Protein AF-A0A453F1Q4-F1 (afdb_monomer)

pLDDT: mean 85.88, std 15.98, range [40.03, 97.56]

Structure (mmCIF, N/CA/C/O backbone):
data_AF-A0A453F1Q4-F1
#
_entry.id   AF-A0A453F1Q4-F1
#
loop_
_atom_site.group_PDB
_atom_site.id
_atom_site.type_symbol
_atom_site.label_atom_id
_atom_site.label_alt_id
_atom_site.label_comp_id
_atom_site.label_asym_id
_atom_site.label_entity_id
_atom_site.label_seq_id
_atom_site.pdbx_PDB_ins_code
_atom_site.Cartn_x
_atom_site.Cartn_y
_atom_site.Cartn_z
_atom_site.occupancy
_atom_site.B_iso_or_equiv
_atom_site.auth_seq_id
_atom_site.auth_comp_id
_atom_site.auth_asym_id
_atom_site.auth_atom_id
_atom_site.pdbx_PDB_model_num
ATOM 1 N N . ALA A 1 1 ? 15.680 -24.468 14.750 1.00 40.03 1 ALA A N 1
ATOM 2 C CA . ALA A 1 1 ? 14.595 -24.486 15.747 1.00 40.03 1 ALA A CA 1
ATOM 3 C C . ALA A 1 1 ? 13.722 -23.275 15.472 1.00 40.03 1 ALA A C 1
ATOM 5 O O . ALA A 1 1 ? 14.254 -22.173 15.482 1.00 40.03 1 ALA A 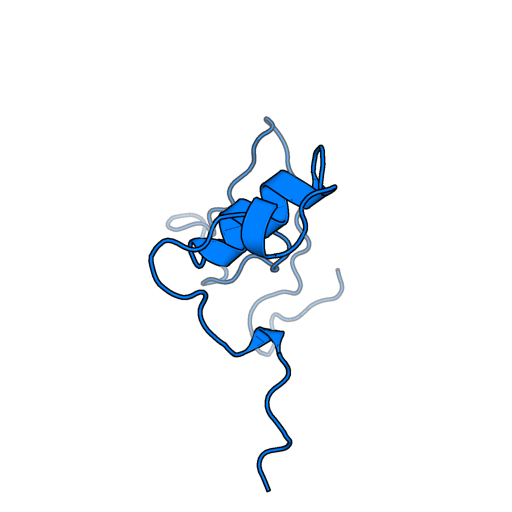O 1
ATOM 6 N N . LEU A 1 2 ? 12.451 -23.476 15.115 1.00 49.12 2 LEU A N 1
ATOM 7 C CA . LEU A 1 2 ? 11.497 -22.373 15.004 1.00 49.12 2 LEU A CA 1
ATOM 8 C C . LEU A 1 2 ? 11.328 -21.775 16.407 1.00 49.12 2 LEU A C 1
ATOM 10 O O . LEU A 1 2 ? 11.077 -22.520 17.355 1.00 49.12 2 LEU A O 1
ATOM 14 N N . GLY A 1 3 ? 11.582 -20.474 16.550 1.00 45.22 3 GLY A N 1
ATOM 15 C CA . GLY A 1 3 ? 11.387 -19.761 17.812 1.00 45.22 3 GLY A CA 1
ATOM 16 C C . GLY A 1 3 ? 9.918 -19.792 18.252 1.00 45.22 3 GLY A C 1
ATOM 17 O O . GLY A 1 3 ? 9.049 -20.150 17.453 1.00 45.22 3 GLY A O 1
ATOM 18 N N . PRO A 1 4 ? 9.615 -19.449 19.515 1.00 57.66 4 PRO A N 1
ATOM 19 C CA . PRO A 1 4 ? 8.233 -19.334 19.957 1.00 57.66 4 PRO A CA 1
ATOM 20 C C . PRO A 1 4 ? 7.530 -18.274 19.102 1.00 57.66 4 PRO A C 1
ATOM 22 O O . PRO A 1 4 ? 7.981 -17.131 19.040 1.00 57.66 4 PRO A O 1
ATOM 25 N N . SER A 1 5 ? 6.456 -18.678 18.420 1.00 48.44 5 SER A N 1
ATOM 26 C CA . SER A 1 5 ? 5.599 -17.785 17.641 1.00 48.44 5 SER A CA 1
ATOM 27 C C . SER A 1 5 ? 5.151 -16.622 18.527 1.00 48.44 5 SER A C 1
ATOM 29 O O . SER A 1 5 ? 4.635 -16.849 19.628 1.00 48.44 5 SER A O 1
ATOM 31 N N . SER A 1 6 ? 5.364 -15.392 18.063 1.00 45.34 6 SER A N 1
ATOM 32 C CA . SER A 1 6 ? 4.872 -14.185 18.729 1.00 45.34 6 SER A CA 1
ATOM 33 C C . SER A 1 6 ? 3.348 -14.290 18.912 1.00 45.34 6 SER A C 1
ATOM 35 O O . SER A 1 6 ? 2.691 -14.929 18.092 1.00 45.34 6 SER A O 1
ATOM 37 N N . PRO A 1 7 ? 2.723 -13.685 19.937 1.00 50.75 7 PRO A N 1
ATOM 38 C CA . PRO A 1 7 ? 1.259 -13.613 20.020 1.00 50.75 7 PRO A CA 1
ATOM 39 C C . PRO A 1 7 ? 0.596 -13.012 18.763 1.00 50.75 7 PRO A C 1
ATOM 41 O O . PRO A 1 7 ? -0.578 -13.280 18.532 1.00 50.75 7 PRO A O 1
ATOM 44 N N . ALA A 1 8 ? 1.355 -12.286 17.931 1.00 51.31 8 ALA A N 1
ATOM 45 C CA . ALA A 1 8 ? 0.941 -11.796 16.614 1.00 51.31 8 ALA A CA 1
ATOM 46 C C . ALA A 1 8 ? 0.729 -12.897 15.545 1.00 51.31 8 ALA A C 1
ATOM 48 O O . ALA A 1 8 ? 0.115 -12.635 14.520 1.00 51.31 8 ALA A O 1
ATOM 49 N N . ASP A 1 9 ? 1.207 -14.127 15.767 1.00 47.69 9 ASP A N 1
ATOM 50 C CA . ASP A 1 9 ? 1.051 -15.262 14.836 1.00 47.69 9 ASP A CA 1
ATOM 51 C C . ASP A 1 9 ? -0.252 -16.054 15.049 1.00 47.69 9 ASP A C 1
ATOM 53 O O . ASP A 1 9 ? -0.528 -17.016 14.327 1.00 47.69 9 ASP A O 1
ATOM 57 N N . LYS A 1 10 ? -1.066 -15.711 16.059 1.00 49.94 10 LYS A N 1
ATOM 58 C CA . LYS A 1 10 ? -2.365 -16.365 16.254 1.00 49.94 10 LYS A CA 1
ATOM 59 C C . LYS A 1 10 ? -3.437 -15.630 15.453 1.00 49.94 10 LYS A C 1
ATOM 61 O O . LYS A 1 10 ? -3.702 -14.471 15.763 1.00 49.94 10 LYS A O 1
ATOM 66 N N . PRO A 1 11 ? -4.113 -16.293 14.496 1.00 54.84 11 PRO A N 1
ATOM 67 C CA . PRO A 1 11 ? -5.284 -15.699 13.878 1.00 54.84 11 PRO A CA 1
ATOM 68 C C . PRO A 1 11 ? -6.316 -15.416 14.970 1.00 54.84 11 PRO A C 1
ATOM 70 O O . PRO A 1 11 ? -6.567 -16.263 15.837 1.00 54.84 11 PRO A O 1
ATOM 73 N N . ALA A 1 12 ? -6.892 -14.217 14.929 1.00 59.88 12 ALA A N 1
ATOM 74 C CA . ALA A 1 12 ? -8.026 -13.864 15.761 1.00 59.88 12 ALA A CA 1
ATOM 75 C C . ALA A 1 12 ? -9.109 -14.938 15.627 1.00 59.88 12 ALA A C 1
ATOM 77 O O . ALA A 1 12 ? -9.418 -15.396 14.522 1.00 59.88 12 ALA A O 1
ATOM 78 N N . ALA A 1 13 ? -9.671 -15.379 16.753 1.00 64.44 13 ALA A N 1
ATOM 79 C CA . ALA A 1 13 ? -10.793 -16.299 16.702 1.00 64.44 13 ALA A CA 1
ATOM 80 C C . ALA A 1 13 ? -11.950 -15.615 15.955 1.00 64.44 13 ALA A C 1
ATOM 82 O O . ALA A 1 13 ? -12.225 -14.434 16.165 1.00 64.44 13 ALA A O 1
ATOM 83 N N . ALA A 1 14 ? -12.619 -16.347 15.063 1.00 66.44 14 ALA A N 1
ATOM 84 C CA . ALA A 1 14 ? -13.750 -15.807 14.319 1.00 66.44 14 ALA A CA 1
ATOM 85 C C . ALA A 1 14 ? -14.798 -15.239 15.296 1.00 66.44 14 ALA A C 1
ATOM 87 O O . ALA A 1 14 ? -15.362 -15.982 16.099 1.00 66.44 14 ALA A O 1
ATOM 88 N N . GLY A 1 15 ? -15.035 -13.926 15.224 1.00 77.31 15 GLY A N 1
ATOM 89 C CA . GLY A 1 15 ? -15.984 -13.213 16.084 1.00 77.31 15 GLY A CA 1
ATOM 90 C C . GLY A 1 15 ? -15.381 -12.441 17.263 1.00 77.31 15 GLY A C 1
ATOM 91 O O . GLY A 1 15 ? -16.151 -11.829 17.994 1.00 77.31 15 GLY A O 1
ATOM 92 N N . THR A 1 16 ? -14.057 -12.432 17.452 1.00 88.38 16 THR A N 1
ATOM 93 C CA . THR A 1 16 ? -13.390 -11.538 18.419 1.00 88.38 16 THR A CA 1
ATOM 94 C C . THR A 1 16 ? -13.512 -10.079 17.971 1.00 88.38 16 THR A C 1
ATOM 96 O O . THR A 1 16 ? -13.188 -9.770 16.823 1.00 88.38 16 THR A O 1
ATOM 99 N N . SER A 1 17 ? -13.969 -9.186 18.856 1.00 93.38 17 SER A N 1
ATOM 100 C CA . SER A 1 17 ? -14.007 -7.740 18.593 1.00 93.38 17 SER A CA 1
ATOM 101 C C . SER A 1 17 ? -12.779 -7.023 19.163 1.00 93.38 17 SER A C 1
ATOM 103 O O . SER A 1 17 ? -12.014 -7.590 19.946 1.00 93.38 17 SER A O 1
ATOM 105 N N . VAL A 1 18 ? -12.580 -5.753 18.791 1.00 95.25 18 VAL A N 1
ATOM 106 C CA . VAL A 1 18 ? -11.491 -4.941 19.365 1.00 95.25 18 VAL A CA 1
ATOM 107 C C . VAL A 1 18 ? -11.678 -4.777 20.873 1.00 95.25 18 VAL A C 1
ATOM 109 O O . VAL A 1 18 ? -10.704 -4.820 21.618 1.00 95.25 18 VAL A O 1
ATOM 112 N N . GLU A 1 19 ? -12.919 -4.650 21.342 1.00 94.94 19 GLU A N 1
ATOM 113 C CA . GLU A 1 19 ? -13.236 -4.491 22.760 1.00 94.94 19 GLU A CA 1
ATOM 114 C C . GLU A 1 19 ? -12.847 -5.714 23.605 1.00 94.94 19 GLU A C 1
ATOM 116 O O . GLU A 1 19 ? -12.517 -5.546 24.776 1.00 94.94 19 GLU A O 1
ATOM 121 N N . ASP A 1 20 ? -12.820 -6.919 23.025 1.00 94.62 20 ASP A N 1
ATOM 122 C CA . ASP A 1 20 ? -12.367 -8.136 23.716 1.00 94.62 20 ASP A CA 1
ATOM 123 C C . ASP A 1 20 ? -10.842 -8.159 23.935 1.00 94.62 20 ASP A C 1
ATOM 125 O O . ASP A 1 20 ? 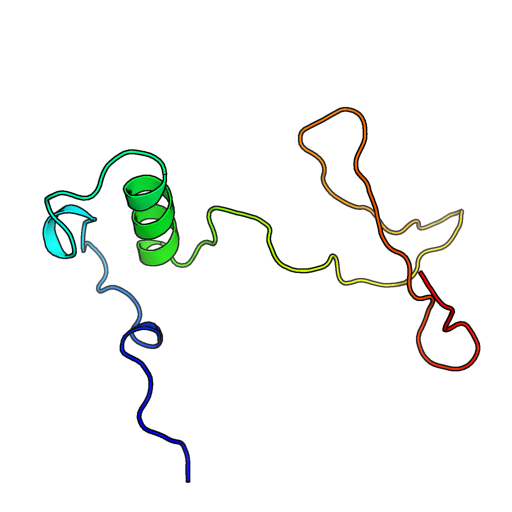-10.351 -8.790 24.873 1.00 94.62 20 ASP A O 1
ATOM 129 N N . VAL A 1 21 ? -10.084 -7.484 23.064 1.00 93.38 21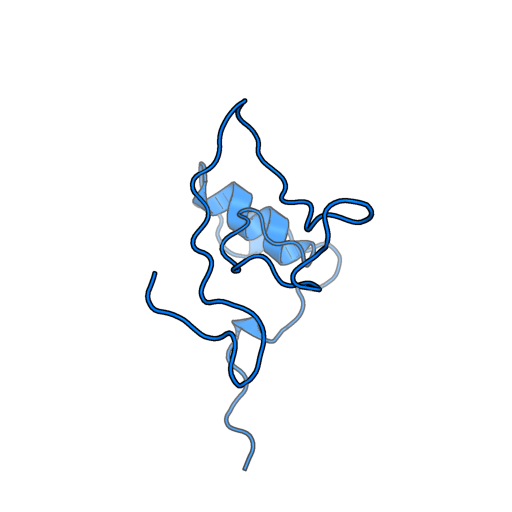 VAL A N 1
ATOM 130 C CA . VAL A 1 21 ? -8.610 -7.478 23.064 1.00 93.38 21 VAL A CA 1
ATOM 131 C C . VAL A 1 21 ? -8.060 -6.241 23.771 1.00 93.38 21 VAL A C 1
ATOM 133 O O . VAL A 1 21 ? -7.154 -6.341 24.598 1.00 93.38 21 VAL A O 1
ATOM 136 N N . MET A 1 22 ? -8.611 -5.068 23.457 1.00 94.88 22 MET A N 1
ATOM 137 C CA . MET A 1 22 ? -8.183 -3.776 23.981 1.00 94.88 22 MET A CA 1
ATOM 138 C C . MET A 1 22 ? -9.388 -2.820 24.134 1.00 94.88 22 MET A C 1
ATOM 140 O O . MET A 1 22 ? -9.621 -1.966 23.280 1.00 94.88 22 MET A O 1
ATOM 144 N N . PRO A 1 23 ? -10.139 -2.899 25.254 1.00 95.88 23 PRO A N 1
ATOM 145 C CA . PRO A 1 23 ? -11.391 -2.153 25.463 1.00 95.88 23 PRO A CA 1
ATOM 146 C C . PRO A 1 23 ? -11.289 -0.626 25.360 1.00 95.88 23 PRO A C 1
ATOM 148 O O . PRO A 1 23 ? -12.291 0.049 25.136 1.00 95.88 23 PRO A O 1
ATOM 151 N N . ILE A 1 24 ? -10.097 -0.075 25.591 1.00 97.56 24 ILE A N 1
ATOM 152 C CA . ILE A 1 24 ? -9.840 1.371 25.594 1.00 97.56 24 ILE A CA 1
ATOM 153 C C . ILE A 1 24 ? -9.222 1.874 24.282 1.00 97.56 24 ILE A C 1
ATOM 155 O O . ILE A 1 24 ? -8.930 3.066 24.187 1.00 97.56 24 ILE A O 1
ATOM 159 N N . ALA A 1 25 ? -9.016 0.995 23.292 1.00 97.31 25 ALA A N 1
ATOM 160 C CA . ALA A 1 25 ? -8.478 1.378 21.991 1.00 97.31 25 ALA A CA 1
ATOM 161 C C . ALA A 1 25 ? -9.429 2.357 21.289 1.00 97.31 25 ALA A C 1
ATOM 163 O O . ALA A 1 25 ? -10.640 2.131 21.196 1.00 97.31 25 ALA A O 1
ATOM 164 N N . THR A 1 26 ? -8.883 3.453 20.765 1.00 97.50 26 THR A N 1
ATOM 165 C CA . THR A 1 26 ? -9.659 4.489 20.065 1.00 97.50 26 THR A CA 1
ATOM 166 C C . THR A 1 26 ? -8.898 5.042 18.863 1.00 97.50 26 THR A C 1
ATOM 168 O O . THR A 1 26 ? -7.690 4.864 18.734 1.00 97.50 26 THR A O 1
ATOM 171 N N . GLY A 1 27 ? -9.607 5.719 17.954 1.00 97.56 27 GLY A N 1
ATOM 172 C CA . GLY A 1 27 ? -8.992 6.325 16.771 1.00 97.56 27 GLY A CA 1
ATOM 173 C C . GLY A 1 27 ? -8.283 5.301 15.878 1.00 97.56 27 GLY A C 1
ATOM 174 O O . GLY A 1 27 ? -8.806 4.211 15.653 1.00 97.56 27 GLY A O 1
ATOM 175 N N . LEU A 1 28 ? -7.091 5.657 15.386 1.00 97.25 28 LEU A N 1
ATOM 176 C CA . LEU A 1 28 ? -6.322 4.821 14.454 1.00 97.25 28 LEU A CA 1
ATOM 177 C C . LEU A 1 28 ? -5.869 3.492 15.071 1.00 97.25 28 LEU A C 1
ATOM 179 O O . LEU A 1 28 ? -5.827 2.497 14.361 1.00 97.25 28 LEU A O 1
ATOM 183 N N . GLU A 1 29 ? -5.604 3.460 16.380 1.00 95.69 29 GLU A N 1
ATOM 184 C CA . GLU A 1 29 ? -5.246 2.227 17.098 1.00 95.69 29 GLU A CA 1
ATOM 185 C C . GLU A 1 29 ? -6.375 1.192 17.005 1.00 95.69 29 GLU A C 1
ATOM 187 O O . GLU A 1 29 ? -6.147 0.028 16.689 1.00 95.69 29 GLU A O 1
ATOM 192 N N . ARG A 1 30 ? -7.625 1.628 17.203 1.00 96.62 30 ARG A N 1
ATOM 193 C CA . ARG A 1 30 ? -8.797 0.761 17.036 1.00 96.62 30 ARG A CA 1
ATOM 194 C C . ARG A 1 30 ? -8.977 0.323 15.580 1.00 96.62 30 ARG A C 1
ATOM 196 O O . ARG A 1 30 ? -9.272 -0.844 15.347 1.00 96.62 30 ARG A O 1
ATOM 203 N N . GLU A 1 31 ? -8.847 1.245 14.622 1.00 96.69 31 GLU A N 1
ATOM 204 C CA . GLU A 1 31 ? -9.001 0.935 13.189 1.00 96.69 31 GLU A CA 1
ATOM 205 C C . GLU A 1 31 ? -7.976 -0.097 12.703 1.00 96.69 31 GLU A C 1
ATOM 207 O O . GLU A 1 31 ? -8.305 -0.960 11.887 1.00 96.69 31 GLU A O 1
ATOM 212 N N . GLU A 1 32 ?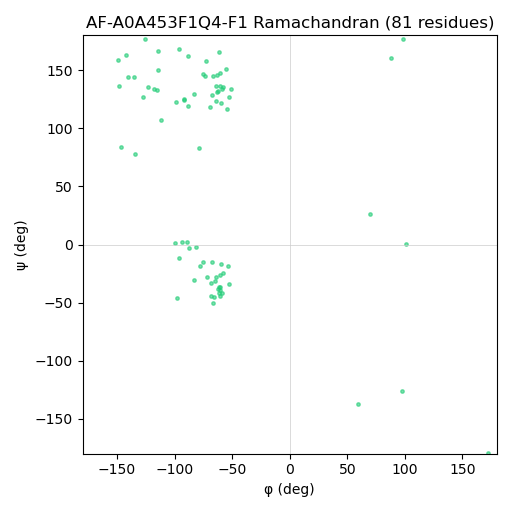 -6.740 -0.005 13.190 1.00 96.31 32 GLU A N 1
ATOM 213 C CA . GLU A 1 32 ? -5.673 -0.950 12.876 1.00 96.31 32 GLU A CA 1
ATOM 214 C C . GLU A 1 32 ? -5.976 -2.335 13.455 1.00 96.31 32 GLU A C 1
ATOM 216 O O . GLU A 1 32 ? -6.028 -3.302 12.694 1.00 96.31 32 GLU A O 1
ATOM 221 N N . LEU A 1 33 ? -6.316 -2.419 14.748 1.00 95.75 33 LEU A N 1
ATOM 222 C CA . LEU A 1 33 ? -6.700 -3.680 15.396 1.00 95.75 33 LEU A CA 1
ATOM 223 C C . LEU A 1 33 ? -7.914 -4.334 14.721 1.00 95.75 33 LEU A C 1
ATOM 225 O O . LEU A 1 33 ? -7.932 -5.544 14.509 1.00 95.75 33 LEU A O 1
ATOM 229 N N . GLU A 1 34 ? -8.934 -3.560 14.345 1.00 95.38 34 GLU A N 1
ATOM 230 C CA . GLU A 1 34 ? -10.121 -4.091 13.664 1.00 95.38 34 GLU A CA 1
ATOM 231 C C . GLU A 1 34 ? -9.779 -4.710 12.300 1.00 95.38 34 GLU A C 1
ATOM 233 O O . GLU A 1 34 ? -10.327 -5.755 11.937 1.00 95.38 34 GLU A O 1
ATOM 238 N N . ALA A 1 35 ? -8.858 -4.099 11.549 1.00 95.44 35 ALA A N 1
ATOM 239 C CA . ALA A 1 35 ? -8.378 -4.650 10.287 1.00 95.44 35 ALA A CA 1
ATOM 240 C C . ALA A 1 35 ? -7.555 -5.929 10.509 1.00 95.44 35 ALA A C 1
ATOM 242 O O . ALA A 1 35 ? -7.791 -6.926 9.820 1.00 95.44 35 ALA A O 1
ATOM 243 N N . GLU A 1 36 ? -6.656 -5.935 11.496 1.00 93.94 36 GLU A N 1
ATOM 244 C CA . GLU A 1 36 ? -5.823 -7.093 11.837 1.00 93.94 36 GLU A CA 1
ATOM 245 C C . GLU A 1 36 ? -6.661 -8.303 12.266 1.00 93.94 36 GLU A C 1
ATOM 247 O O . GLU A 1 36 ? -6.416 -9.418 11.799 1.00 93.94 36 GLU A O 1
ATOM 252 N N . LEU A 1 37 ? -7.712 -8.093 13.070 1.00 94.25 37 LEU A N 1
ATOM 253 C CA . LEU A 1 37 ? -8.664 -9.146 13.450 1.00 94.25 37 LEU A CA 1
ATOM 254 C C . LEU A 1 37 ? -9.383 -9.753 12.228 1.00 94.25 37 LEU A C 1
ATOM 256 O O . LEU A 1 37 ? -9.786 -10.916 12.260 1.00 94.25 37 LEU A O 1
ATOM 260 N N . GLN A 1 38 ? -9.519 -8.998 11.132 1.00 93.12 38 GLN A N 1
ATOM 261 C CA . GLN A 1 38 ? -10.056 -9.470 9.847 1.00 93.12 38 GLN A CA 1
ATOM 262 C C . GLN A 1 38 ? -8.980 -10.039 8.905 1.00 93.12 38 GLN A C 1
ATOM 264 O O . GLN A 1 38 ? -9.298 -10.398 7.768 1.00 93.12 38 GLN A O 1
ATOM 269 N N . GLY A 1 39 ? -7.716 -10.095 9.334 1.00 92.50 39 GLY A N 1
ATOM 270 C CA . GLY A 1 39 ? -6.586 -10.509 8.502 1.00 92.50 39 GLY A CA 1
ATOM 271 C C . GLY A 1 39 ? -6.235 -9.510 7.396 1.00 92.50 39 GLY A C 1
ATOM 272 O O . GLY A 1 39 ? -5.712 -9.908 6.356 1.00 92.50 39 GLY A O 1
ATOM 273 N N . LYS A 1 40 ? -6.552 -8.224 7.579 1.00 93.62 40 LYS A N 1
ATOM 274 C CA . LYS A 1 40 ? -6.250 -7.134 6.641 1.00 93.62 40 LYS A CA 1
ATOM 275 C C . LYS A 1 40 ? -5.253 -6.165 7.274 1.00 93.62 40 LYS A C 1
ATOM 277 O O . LYS A 1 40 ? -5.278 -5.948 8.478 1.00 93.62 40 LYS A O 1
ATOM 282 N N . LYS A 1 41 ? -4.425 -5.514 6.457 1.00 93.75 41 LYS A N 1
ATOM 283 C CA . LYS A 1 41 ? -3.604 -4.377 6.899 1.00 93.75 41 LYS A CA 1
ATOM 284 C C . LYS A 1 41 ? -4.371 -3.082 6.648 1.00 93.75 41 LYS A C 1
ATOM 286 O O . LYS A 1 41 ? -4.809 -2.837 5.526 1.00 93.75 41 LYS A O 1
ATOM 291 N N . ARG A 1 42 ? -4.553 -2.256 7.682 1.00 94.69 42 ARG A N 1
ATOM 292 C CA . ARG A 1 42 ? -5.249 -0.963 7.557 1.00 94.69 42 ARG A CA 1
ATOM 293 C C . ARG A 1 42 ? -4.450 0.049 6.733 1.00 94.69 42 ARG A C 1
ATOM 295 O O . ARG A 1 42 ? -5.053 0.877 6.043 1.00 94.69 42 ARG A O 1
ATOM 302 N N . PHE A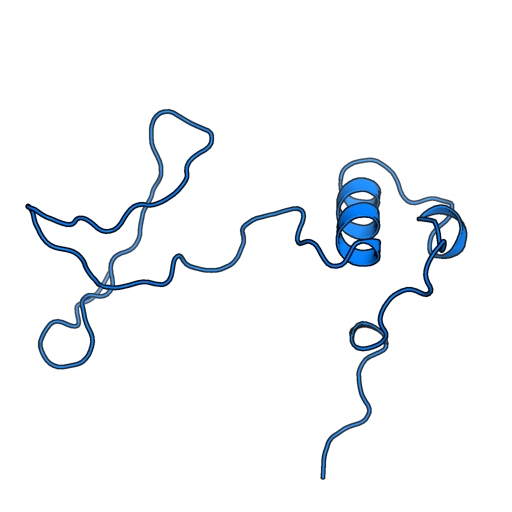 1 43 ? -3.125 -0.015 6.823 1.00 94.19 43 PHE A N 1
ATOM 303 C CA . PHE A 1 43 ? -2.195 0.877 6.142 1.00 94.19 43 PHE A CA 1
ATOM 304 C C . PHE A 1 43 ? -1.301 0.086 5.183 1.00 94.19 43 PHE A C 1
ATOM 306 O O . PHE A 1 43 ? -0.748 -0.952 5.547 1.00 94.19 43 PHE A O 1
ATOM 313 N N . ASP A 1 44 ? -1.157 0.598 3.962 1.00 91.12 44 ASP A N 1
ATOM 314 C CA . ASP A 1 44 ? -0.245 0.082 2.939 1.00 91.12 44 ASP A CA 1
ATOM 315 C C . ASP A 1 44 ? 1.183 0.568 3.236 1.00 91.12 44 ASP A C 1
ATOM 317 O O . ASP A 1 44 ? 1.609 1.627 2.770 1.00 91.12 44 ASP A O 1
ATOM 321 N N . MET A 1 45 ? 1.876 -0.148 4.127 1.00 91.31 45 MET A N 1
ATOM 322 C CA . MET A 1 45 ? 3.257 0.157 4.536 1.00 91.31 45 MET A CA 1
ATOM 323 C C . MET A 1 45 ? 4.308 -0.651 3.773 1.00 91.31 45 MET A C 1
ATOM 325 O O . MET A 1 45 ? 5.500 -0.362 3.888 1.00 91.31 45 MET A O 1
ATOM 329 N N . ASP A 1 46 ? 3.885 -1.673 3.035 1.00 92.75 46 ASP A N 1
ATOM 330 C CA . ASP A 1 46 ? 4.799 -2.511 2.274 1.00 92.75 46 ASP A CA 1
ATOM 331 C C . ASP A 1 46 ? 5.266 -1.750 1.015 1.00 92.75 46 ASP A C 1
ATOM 333 O O . ASP A 1 46 ? 4.515 -0.947 0.450 1.00 92.75 46 ASP A O 1
ATOM 337 N N . PRO A 1 47 ? 6.511 -1.953 0.550 1.00 91.62 47 PRO A N 1
ATOM 338 C CA . PRO A 1 47 ? 6.923 -1.412 -0.737 1.00 91.62 47 PRO A CA 1
ATOM 339 C C . PRO A 1 47 ? 6.082 -2.045 -1.857 1.00 91.62 47 PRO A C 1
ATOM 341 O O . PRO A 1 47 ? 5.736 -3.226 -1.7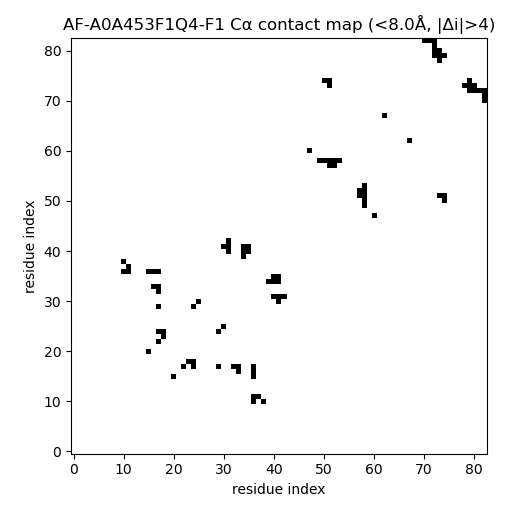67 1.00 91.62 47 PRO A O 1
ATOM 344 N N . PRO A 1 48 ? 5.769 -1.307 -2.935 1.00 90.88 48 PRO A N 1
ATOM 345 C CA . PRO A 1 48 ? 5.127 -1.914 -4.087 1.00 90.88 48 PRO A CA 1
ATOM 346 C C . PRO A 1 48 ? 6.054 -2.967 -4.699 1.00 90.88 48 PRO A C 1
ATOM 348 O O . PRO A 1 48 ? 7.229 -2.701 -4.943 1.00 90.88 48 PRO A O 1
ATOM 351 N N . VAL A 1 49 ? 5.512 -4.155 -4.961 1.00 89.06 49 VAL A N 1
ATOM 352 C CA . VAL A 1 49 ? 6.241 -5.268 -5.577 1.00 89.06 49 VAL A CA 1
ATOM 353 C C . VAL A 1 49 ? 5.513 -5.693 -6.842 1.00 89.06 49 VAL A C 1
ATOM 355 O O . VAL A 1 49 ? 4.290 -5.837 -6.860 1.00 89.06 49 VAL A O 1
ATOM 358 N N . GLY A 1 50 ? 6.270 -5.910 -7.906 1.00 88.38 50 GLY A N 1
ATOM 359 C CA . GLY A 1 50 ? 5.751 -6.327 -9.197 1.00 88.38 50 GLY A CA 1
ATOM 360 C C . GLY A 1 50 ? 6.851 -6.298 -10.253 1.00 88.38 50 GLY A C 1
ATOM 361 O O . GLY A 1 50 ? 7.990 -5.963 -9.935 1.00 88.38 50 GLY A O 1
ATOM 362 N N . PRO A 1 51 ? 6.529 -6.646 -11.506 1.00 90.44 51 PRO A N 1
ATOM 363 C CA . PRO A 1 51 ? 7.466 -6.459 -12.605 1.00 90.44 51 PRO A CA 1
ATOM 364 C C . PRO A 1 51 ? 7.817 -4.972 -12.751 1.00 90.44 51 PRO A C 1
ATOM 366 O O . PRO A 1 51 ? 6.951 -4.117 -12.553 1.00 90.44 51 PRO A O 1
ATOM 369 N N . PHE A 1 52 ? 9.049 -4.671 -13.169 1.00 91.00 52 PHE A N 1
ATOM 370 C CA . PHE A 1 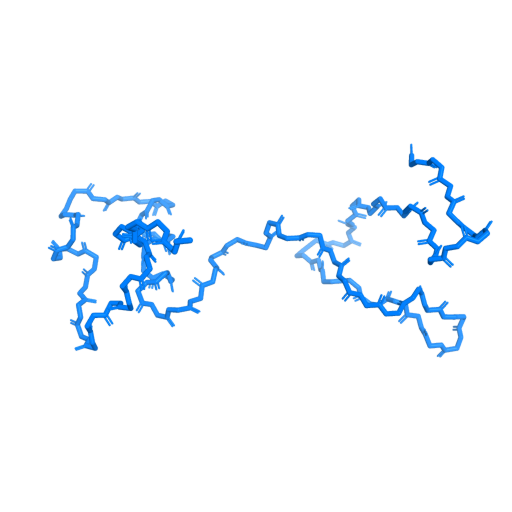52 ? 9.522 -3.299 -13.401 1.00 91.00 52 PHE A CA 1
ATOM 371 C C . PHE A 1 52 ? 8.598 -2.494 -14.335 1.00 91.00 52 PHE A C 1
ATOM 373 O O . PHE A 1 52 ? 8.363 -1.299 -14.153 1.00 91.00 52 PHE A O 1
ATOM 380 N N . GLY A 1 53 ? 8.000 -3.190 -15.303 1.00 92.62 53 GLY A N 1
ATOM 381 C CA . GLY A 1 53 ? 7.055 -2.634 -16.257 1.00 92.62 53 GLY A CA 1
ATOM 382 C C . GLY A 1 53 ? 7.731 -2.058 -17.499 1.00 92.62 53 GLY A C 1
ATOM 383 O O . GLY A 1 53 ? 8.923 -1.773 -17.541 1.00 92.62 53 GLY A O 1
ATOM 384 N N . THR A 1 54 ? 6.944 -1.903 -18.555 1.00 93.12 54 THR A N 1
ATOM 385 C CA . THR A 1 54 ? 7.358 -1.289 -19.818 1.00 93.12 54 THR A CA 1
ATOM 386 C C . THR A 1 54 ? 6.418 -0.148 -20.175 1.00 93.12 54 THR A C 1
ATOM 388 O O . THR A 1 54 ? 5.418 0.105 -19.503 1.00 93.12 54 THR A O 1
ATOM 391 N N . LYS A 1 55 ? 6.705 0.547 -21.276 1.00 94.69 55 LYS A N 1
ATOM 392 C CA . LYS A 1 55 ? 5.813 1.590 -21.784 1.00 94.69 55 LYS A CA 1
ATOM 393 C C . LYS A 1 55 ? 4.426 1.043 -22.145 1.00 94.69 55 LYS A C 1
ATOM 395 O O . LYS A 1 55 ? 3.429 1.732 -21.950 1.00 94.69 55 LYS A O 1
ATOM 400 N N . GLU A 1 56 ? 4.367 -0.174 -22.676 1.00 97.38 56 GLU A N 1
ATOM 401 C CA . GLU A 1 56 ? 3.133 -0.847 -23.080 1.00 97.38 56 GLU A CA 1
ATOM 402 C C . GLU A 1 56 ? 2.430 -1.536 -21.899 1.00 97.38 56 GLU A C 1
ATOM 404 O O . GLU A 1 56 ? 1.204 -1.633 -21.898 1.00 97.38 56 GLU A O 1
ATOM 409 N N . ALA A 1 57 ? 3.190 -1.994 -20.898 1.00 95.62 57 ALA A N 1
ATOM 410 C CA . ALA A 1 57 ? 2.695 -2.679 -19.704 1.00 95.62 57 ALA A CA 1
ATOM 411 C C . ALA A 1 57 ? 3.368 -2.109 -18.435 1.00 95.62 57 ALA A C 1
ATOM 413 O O . ALA A 1 57 ? 4.310 -2.714 -17.921 1.00 95.62 57 ALA A O 1
ATOM 414 N N . PRO A 1 58 ? 2.939 -0.930 -17.948 1.00 95.19 58 PRO A N 1
ATOM 415 C CA . PRO A 1 58 ? 3.629 -0.218 -16.872 1.00 95.19 58 PRO A CA 1
ATOM 416 C C . PRO A 1 58 ? 3.448 -0.885 -15.504 1.00 95.19 58 PRO A C 1
ATOM 418 O O . PRO A 1 58 ? 2.451 -1.567 -15.262 1.00 95.19 58 PRO A O 1
ATOM 421 N N . ALA A 1 59 ? 4.367 -0.604 -14.577 1.00 94.06 59 ALA A N 1
ATOM 422 C CA . ALA A 1 59 ? 4.155 -0.873 -13.159 1.00 94.06 59 ALA A CA 1
ATOM 423 C C . ALA A 1 59 ? 3.085 0.085 -12.608 1.00 94.06 59 ALA A C 1
ATOM 425 O O . ALA A 1 59 ? 3.242 1.307 -12.646 1.00 94.06 59 ALA A O 1
ATOM 426 N N . VAL A 1 60 ? 1.971 -0.468 -12.125 1.00 93.69 60 VAL A N 1
ATOM 427 C CA . VAL A 1 60 ? 0.834 0.308 -11.610 1.00 93.69 60 VAL A CA 1
ATOM 428 C C . VAL A 1 60 ? 0.911 0.370 -10.089 1.00 93.69 60 VAL A C 1
ATOM 430 O O . VAL A 1 60 ? 0.900 -0.667 -9.433 1.00 93.69 60 VAL A O 1
ATOM 433 N N . ILE A 1 61 ? 0.957 1.585 -9.535 1.00 93.75 61 ILE A N 1
ATOM 434 C CA . ILE A 1 61 ? 0.998 1.835 -8.089 1.00 93.75 61 ILE A CA 1
ATOM 435 C C . ILE A 1 61 ? -0.276 2.558 -7.656 1.00 93.75 61 ILE A C 1
ATOM 437 O O . ILE A 1 61 ? -0.668 3.557 -8.262 1.00 93.75 61 ILE A O 1
ATOM 441 N N . GLU A 1 62 ? -0.904 2.084 -6.584 1.00 93.44 62 GLU A N 1
ATOM 442 C CA . GLU A 1 62 ? -2.098 2.717 -6.025 1.00 93.44 62 GLU A CA 1
ATOM 443 C C . GLU A 1 62 ? -1.754 4.020 -5.289 1.00 93.44 62 GLU A C 1
ATOM 445 O O . GLU A 1 62 ? -0.707 4.156 -4.653 1.00 93.44 62 GLU A O 1
ATOM 450 N N . SER A 1 63 ? -2.641 5.010 -5.354 1.00 94.94 63 SER A N 1
ATOM 451 C CA . SER A 1 63 ? -2.499 6.272 -4.628 1.00 94.94 63 SER A CA 1
ATOM 452 C C . SER A 1 63 ? -3.870 6.820 -4.262 1.00 94.94 63 SER A C 1
ATOM 454 O O . SER A 1 63 ? -4.774 6.842 -5.093 1.00 94.94 63 SER A O 1
ATOM 456 N N . TYR A 1 64 ? -4.012 7.307 -3.029 1.00 95.38 64 TYR A N 1
ATOM 457 C CA . TYR A 1 64 ? -5.223 8.004 -2.586 1.00 95.38 64 TYR A CA 1
ATOM 458 C C . TYR A 1 64 ? -5.297 9.459 -3.077 1.00 95.38 64 TYR A C 1
ATOM 460 O O . TYR A 1 64 ? -6.373 10.050 -3.080 1.00 95.38 64 TYR A O 1
ATOM 468 N N . PHE A 1 65 ? -4.165 10.040 -3.483 1.00 96.38 65 PHE A N 1
ATOM 469 C CA . PHE A 1 65 ? -4.071 11.400 -4.018 1.00 96.38 65 PHE A CA 1
ATOM 470 C C . PHE A 1 65 ? -3.654 11.384 -5.491 1.00 96.38 65 PHE A C 1
ATOM 472 O O . PHE A 1 65 ? -3.109 10.394 -5.979 1.00 96.38 65 PHE A O 1
ATOM 479 N N . ASP A 1 66 ? -3.800 12.522 -6.173 1.00 97.25 66 ASP A N 1
ATOM 480 C CA . ASP A 1 66 ? -3.411 12.688 -7.584 1.00 97.25 66 ASP A CA 1
ATOM 481 C C . ASP A 1 66 ? -1.914 12.430 -7.855 1.00 97.25 66 ASP A C 1
ATOM 483 O O . ASP A 1 66 ? -1.506 12.277 -9.007 1.00 97.25 66 ASP A O 1
ATOM 487 N N . LYS A 1 67 ? -1.069 12.431 -6.812 1.00 96.88 67 LYS A N 1
ATOM 488 C CA . LYS A 1 67 ? 0.383 12.210 -6.897 1.00 96.88 67 LYS A CA 1
ATOM 489 C C . LYS A 1 67 ? 0.876 11.357 -5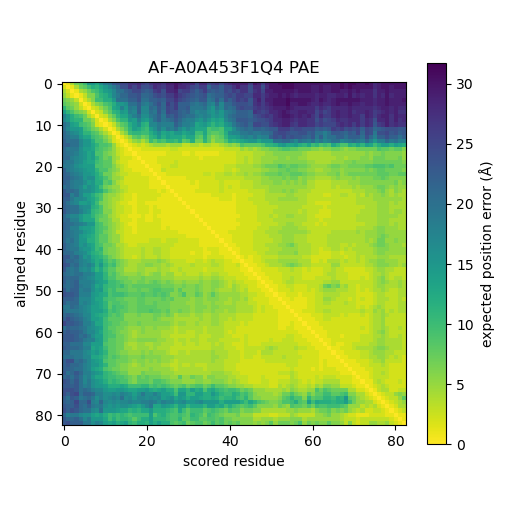.723 1.00 96.88 67 LYS A C 1
ATOM 491 O O . LYS A 1 67 ? 0.417 11.548 -4.598 1.00 96.88 67 LYS A O 1
ATOM 496 N N . ARG A 1 68 ? 1.863 10.488 -5.978 1.00 94.88 68 ARG A N 1
ATOM 497 C CA . ARG A 1 68 ? 2.570 9.655 -4.985 1.00 94.88 68 ARG A CA 1
ATOM 498 C C . ARG A 1 68 ? 4.075 9.705 -5.243 1.00 94.88 68 ARG A C 1
ATOM 500 O O . ARG A 1 68 ? 4.504 9.770 -6.392 1.00 94.88 68 ARG A O 1
ATOM 507 N N . ILE A 1 69 ? 4.862 9.694 -4.171 1.00 94.81 69 ILE A N 1
ATOM 508 C CA . ILE A 1 69 ? 6.321 9.565 -4.242 1.00 94.81 69 ILE A CA 1
ATOM 509 C C . ILE A 1 69 ? 6.647 8.073 -4.352 1.00 94.81 69 ILE A C 1
ATOM 511 O O . ILE A 1 69 ? 6.139 7.280 -3.559 1.00 94.81 69 ILE A O 1
ATOM 515 N N . VAL A 1 70 ? 7.469 7.701 -5.333 1.00 93.75 70 VAL A N 1
ATOM 516 C CA . VAL A 1 70 ? 7.873 6.314 -5.598 1.00 93.75 70 VAL A CA 1
ATOM 517 C C . VAL A 1 70 ? 9.396 6.263 -5.660 1.00 93.75 70 VAL A C 1
ATOM 519 O O . VAL A 1 70 ? 9.998 7.038 -6.399 1.00 93.75 70 VAL A O 1
ATOM 522 N N . GLY A 1 71 ? 10.002 5.374 -4.873 1.00 93.25 71 GLY A N 1
ATOM 523 C CA . GLY A 1 71 ? 11.422 5.039 -4.979 1.00 93.25 71 GLY A CA 1
ATOM 524 C C . GLY A 1 71 ? 11.593 3.852 -5.921 1.00 93.25 71 GLY A C 1
ATOM 525 O O . GLY A 1 71 ? 10.965 2.819 -5.705 1.00 93.25 71 GLY A O 1
ATOM 526 N N . CYS A 1 72 ? 12.404 4.010 -6.964 1.00 93.06 72 CYS A N 1
ATOM 527 C CA . CYS A 1 72 ? 12.690 2.964 -7.941 1.00 93.06 72 CYS A CA 1
ATOM 528 C C . CYS A 1 72 ? 14.157 2.543 -7.793 1.00 93.06 72 CYS A C 1
ATOM 530 O O . CYS A 1 72 ? 15.014 3.323 -8.189 1.00 93.06 72 CYS A O 1
ATOM 532 N N . PRO A 1 73 ? 14.450 1.358 -7.232 1.00 91.88 73 PRO A N 1
ATOM 533 C CA . PRO A 1 73 ? 15.820 0.859 -7.115 1.00 91.88 73 PRO A CA 1
ATOM 534 C C . PRO A 1 73 ? 16.344 0.197 -8.402 1.00 91.88 73 PRO A C 1
ATOM 536 O O . PRO A 1 73 ? 17.478 -0.259 -8.415 1.00 91.88 73 PRO A O 1
ATOM 539 N N . GLY A 1 74 ? 15.537 0.091 -9.464 1.00 90.69 74 GLY A N 1
ATOM 540 C CA . GLY A 1 74 ? 15.875 -0.688 -10.662 1.00 90.69 74 GLY A CA 1
ATOM 541 C C . GLY A 1 74 ? 15.243 -2.079 -10.691 1.00 90.69 74 GLY A C 1
ATOM 542 O O . GLY A 1 74 ? 14.508 -2.447 -9.774 1.00 90.69 74 GLY A O 1
ATOM 543 N N . ASP A 1 75 ? 15.471 -2.807 -11.786 1.00 86.94 75 ASP A N 1
ATOM 544 C CA . ASP A 1 75 ? 15.102 -4.226 -11.921 1.00 86.94 75 ASP A CA 1
ATOM 545 C C . ASP A 1 75 ? 16.243 -5.113 -11.396 1.00 86.94 75 ASP A C 1
ATOM 547 O O . ASP A 1 75 ? 17.367 -4.636 -11.250 1.00 86.94 75 ASP A O 1
ATOM 551 N N . GLU A 1 76 ? 15.977 -6.388 -11.105 1.00 82.12 76 GLU A N 1
ATOM 552 C CA . GLU A 1 76 ? 16.995 -7.298 -10.558 1.00 82.12 76 GLU A CA 1
ATOM 553 C C . GLU A 1 76 ? 18.229 -7.412 -11.480 1.00 82.12 76 GLU A C 1
ATOM 555 O O . GLU A 1 76 ? 18.113 -7.635 -12.689 1.00 82.12 76 GLU A O 1
ATOM 560 N N . GLY A 1 77 ? 19.434 -7.356 -10.904 1.00 82.00 77 GLY A N 1
ATOM 561 C CA . GLY A 1 77 ? 20.685 -7.592 -11.630 1.00 82.00 77 GLY A CA 1
ATOM 562 C C . GLY A 1 77 ? 21.395 -6.317 -12.088 1.00 82.00 77 GLY A C 1
ATOM 563 O O . GLY A 1 77 ? 21.766 -5.483 -11.271 1.00 82.00 77 GLY A O 1
ATOM 564 N N . GLU A 1 78 ? 21.700 -6.204 -13.385 1.00 75.62 78 GLU A N 1
ATOM 565 C CA . GLU A 1 78 ? 22.538 -5.104 -13.906 1.00 75.62 78 GLU A CA 1
ATOM 566 C C . GLU A 1 78 ? 21.807 -3.753 -13.984 1.00 75.62 78 GLU A C 1
ATOM 568 O O . GLU A 1 78 ? 22.461 -2.720 -14.119 1.00 75.62 78 GLU A O 1
ATOM 573 N N . ASP A 1 79 ? 20.475 -3.758 -13.883 1.00 81.44 79 ASP A N 1
ATOM 574 C CA . ASP A 1 79 ? 19.628 -2.562 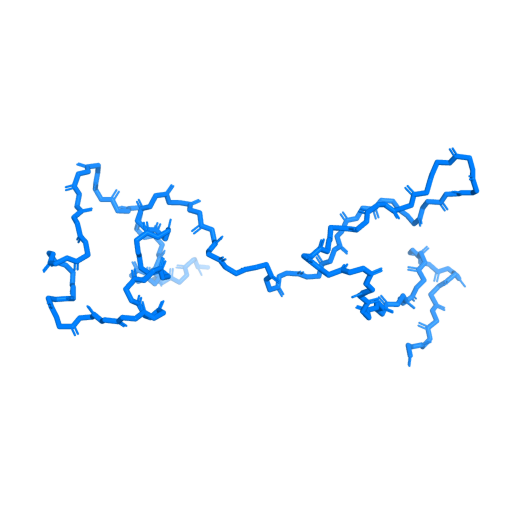-13.963 1.00 81.44 79 ASP A CA 1
ATOM 575 C C . ASP A 1 79 ? 19.318 -1.943 -12.579 1.00 81.44 79 ASP A C 1
ATOM 577 O O . ASP A 1 79 ? 18.613 -0.927 -12.497 1.00 81.44 79 ASP A O 1
ATOM 581 N N . GLU A 1 80 ? 19.873 -2.513 -11.499 1.00 90.06 80 GLU A N 1
ATOM 582 C CA . GLU A 1 80 ? 19.836 -1.949 -10.144 1.00 90.06 80 GLU A CA 1
ATOM 583 C C . GLU A 1 80 ? 20.592 -0.608 -10.084 1.00 90.06 80 GLU A C 1
ATOM 585 O O . GLU A 1 80 ? 21.689 -0.447 -10.626 1.00 90.06 80 GLU A O 1
ATOM 590 N N . HIS A 1 81 ? 20.009 0.380 -9.407 1.00 89.69 81 HIS A N 1
ATOM 591 C CA . HIS A 1 81 ? 20.565 1.719 -9.244 1.00 89.69 81 HIS A CA 1
ATOM 592 C C . HIS A 1 81 ? 20.160 2.366 -7.913 1.00 89.69 81 HIS A C 1
ATOM 594 O O . HIS A 1 81 ? 19.164 2.003 -7.289 1.00 89.69 81 HIS A O 1
ATOM 600 N N . ASP A 1 82 ? 20.947 3.357 -7.483 1.00 90.31 82 ASP A N 1
ATOM 601 C CA . ASP A 1 82 ? 20.652 4.134 -6.277 1.00 90.31 82 ASP A CA 1
ATOM 602 C C . ASP A 1 82 ? 19.376 4.980 -6.444 1.00 90.31 82 ASP A C 1
ATOM 604 O O . ASP A 1 82 ? 19.103 5.513 -7.526 1.00 90.31 82 ASP A O 1
ATOM 608 N N . VAL A 1 83 ? 18.623 5.116 -5.344 1.00 88.56 83 VAL A N 1
ATOM 609 C CA . VAL A 1 83 ? 17.338 5.843 -5.257 1.00 88.56 83 VAL A CA 1
ATOM 610 C C . VAL A 1 83 ? 17.470 7.327 -4.929 1.00 88.56 83 VAL A C 1
ATOM 612 O O . VAL A 1 83 ? 18.388 7.706 -4.165 1.00 88.56 83 VAL A O 1
#

InterPro domains:
  IPR002124 Cytochrome c oxidase, subunit Vb [PF01215] (15-82)
  IPR002124 Cytochrome c oxidase, subunit Vb [PS51359] (12-83)
  IPR002124 Cytochrome c oxidase, subunit Vb [PTHR10122] (10-83)
  IPR036972 Cytochrome c oxidase, subunit Vb superfamily [G3DSA:2.60.11.10] (14-83)

Foldseek 3Di:
DDPPDDPLPDQQDPPDALCNVPVPDDDPRRVQVRQVNVVHGSDPPDADDDPCADPVGHDDDDDPDPDDDHDDQADPDPRGHDD

Radius of gyration: 18.79 Å; Cα contacts (8 Å, |Δi|>4): 49; chains: 1; bounding box: 38×37×49 Å

Solvent-accessible surface area (backbone atoms only — not comparable to full-atom values): 5786 Å² total; per-residue (Å²): 130,88,70,85,76,57,83,85,71,56,80,57,60,93,85,66,51,53,61,80,77,45,70,82,58,54,71,69,62,33,52,38,49,50,25,47,56,71,77,40,78,71,65,92,80,70,79,92,82,75,68,77,50,45,96,91,54,59,60,84,78,91,63,99,52,102,69,77,90,79,85,64,49,56,45,91,73,89,56,50,47,88,113

Organism: Aegilops tauschii subsp. strangulata (NCBI:txid200361)

Sequence (83 aa):
ALGPSSPADKPAAAGTSVEDVMPIATGLEREELEAELQGKKRFDMDPPVGPFGTKEAPAVIESYFDKRIVGCPGDEGEDEHDV

Secondary structure (DSSP, 8-state):
-PPPPPGGGSPPPTT--HHHH-TT--HHHHHHHHHHHTT--SS--SPP-S--B-SSSBPP---SSS--------SSSTT----

Mean predicted aligned error: 8.63 Å